Protein AF-A0A940W9A3-F1 (afdb_monomer_lite)

Radius of gyration: 12.63 Å; chains: 1; bounding box: 34×15×32 Å

Foldseek 3Di:
DDQAAAEDEDDPVLDDDDCSHVVNVCVVPVCPCVVVVVDPRYDYDD

Structure (mmCIF, N/CA/C/O backbone):
data_AF-A0A940W9A3-F1
#
_entry.id   AF-A0A940W9A3-F1
#
loop_
_atom_site.group_PDB
_atom_site.id
_atom_site.type_symbol
_atom_site.label_atom_id
_atom_site.label_alt_id
_atom_site.label_comp_id
_atom_site.label_asym_id
_atom_site.label_entity_id
_atom_site.label_seq_id
_atom_site.pdbx_PDB_ins_code
_atom_site.Cartn_x
_atom_site.Cartn_y
_atom_site.Cartn_z
_atom_site.occupancy
_atom_site.B_iso_or_equiv
_atom_site.auth_seq_id
_atom_site.auth_comp_id
_atom_site.auth_asym_id
_atom_site.auth_atom_id
_atom_site.pdbx_PDB_model_num
ATOM 1 N N . MET A 1 1 ? -21.285 -1.807 15.657 1.00 55.00 1 MET A N 1
ATOM 2 C CA . MET A 1 1 ? -19.972 -1.124 15.645 1.00 55.00 1 MET A CA 1
ATOM 3 C C . MET A 1 1 ? -19.490 -1.116 14.202 1.00 55.00 1 MET A C 1
ATOM 5 O O . MET A 1 1 ? -19.388 -2.192 13.627 1.00 55.00 1 MET A O 1
ATOM 9 N N . VAL A 1 2 ? -19.309 0.050 13.576 1.00 64.44 2 VAL A N 1
ATOM 10 C CA . VAL A 1 2 ? -18.784 0.109 12.200 1.00 64.44 2 VAL A CA 1
ATOM 11 C C . VAL A 1 2 ? -17.318 -0.301 12.253 1.00 64.44 2 VAL A C 1
ATOM 13 O O . VAL A 1 2 ? -16.538 0.264 13.016 1.00 64.44 2 VAL A O 1
ATOM 16 N N . ARG A 1 3 ? -16.959 -1.338 11.501 1.00 71.62 3 ARG A N 1
ATOM 17 C CA . ARG A 1 3 ? -15.601 -1.870 11.468 1.00 71.62 3 ARG A CA 1
ATOM 18 C C . ARG A 1 3 ? -14.826 -1.097 10.402 1.00 71.62 3 ARG A C 1
ATOM 20 O O . ARG A 1 3 ? -15.024 -1.329 9.214 1.00 71.62 3 ARG A O 1
ATOM 27 N N . THR A 1 4 ? -14.008 -0.134 10.819 1.00 81.25 4 THR A N 1
ATOM 28 C CA . THR A 1 4 ? -13.187 0.664 9.898 1.00 81.25 4 THR A CA 1
ATOM 29 C C . THR A 1 4 ? -12.040 -0.194 9.372 1.00 81.25 4 THR A C 1
ATOM 31 O O . THR A 1 4 ? -11.272 -0.746 10.160 1.00 81.25 4 THR A O 1
ATOM 34 N N . VAL A 1 5 ? -11.939 -0.325 8.049 1.00 88.94 5 VAL A N 1
ATOM 35 C CA . VAL A 1 5 ? -10.853 -1.049 7.376 1.00 88.94 5 VAL A CA 1
ATOM 36 C C . VAL A 1 5 ? -9.900 -0.034 6.759 1.00 88.94 5 VAL A C 1
ATOM 38 O O . VAL A 1 5 ? -10.328 0.836 6.002 1.00 88.94 5 VAL A O 1
ATOM 41 N N . THR A 1 6 ? -8.610 -0.158 7.058 1.00 89.31 6 THR A N 1
ATOM 42 C CA . THR A 1 6 ? -7.557 0.656 6.445 1.00 89.31 6 THR A CA 1
ATOM 43 C C . THR A 1 6 ? -7.172 0.056 5.097 1.00 89.31 6 THR A C 1
ATOM 45 O O . THR A 1 6 ? -6.735 -1.094 5.022 1.00 89.31 6 THR A O 1
ATOM 48 N N . GLY A 1 7 ? -7.341 0.834 4.028 1.00 87.56 7 GLY A N 1
ATOM 49 C CA . GLY A 1 7 ? -6.919 0.451 2.683 1.00 87.56 7 GLY A CA 1
ATOM 50 C C . GLY A 1 7 ? -5.468 0.838 2.413 1.00 87.56 7 GLY A C 1
ATOM 51 O O . GLY A 1 7 ? -5.079 1.978 2.662 1.00 87.56 7 GLY A O 1
ATOM 52 N N . ILE A 1 8 ? -4.682 -0.096 1.882 1.00 82.31 8 ILE A N 1
ATOM 53 C CA . ILE A 1 8 ? -3.341 0.171 1.356 1.00 82.31 8 ILE A CA 1
ATOM 54 C C . ILE A 1 8 ? -3.434 0.176 -0.167 1.00 82.31 8 ILE A C 1
ATOM 56 O O . ILE A 1 8 ? -3.929 -0.783 -0.759 1.00 82.31 8 ILE A O 1
ATOM 60 N N . PHE A 1 9 ? -2.945 1.250 -0.783 1.00 81.25 9 PHE A N 1
ATOM 61 C CA . PHE A 1 9 ? -2.937 1.439 -2.229 1.00 81.25 9 PHE A CA 1
ATOM 62 C C . PHE A 1 9 ? -1.536 1.825 -2.672 1.00 81.25 9 PHE A C 1
ATOM 64 O O . PHE A 1 9 ? -0.903 2.700 -2.076 1.00 81.25 9 PHE A O 1
ATOM 71 N N . TYR A 1 10 ? -1.062 1.197 -3.738 1.00 72.94 10 TYR A N 1
ATOM 72 C CA . TYR A 1 10 ? 0.154 1.643 -4.395 1.00 72.94 10 TYR A CA 1
ATOM 73 C C . TYR A 1 10 ? -0.159 2.709 -5.436 1.00 72.94 10 TYR A C 1
ATOM 75 O O . TYR A 1 10 ? -1.211 2.703 -6.072 1.00 72.94 10 TYR A O 1
ATOM 83 N N . HIS A 1 11 ? 0.792 3.617 -5.642 1.00 71.31 11 HIS A N 1
ATOM 84 C CA . HIS A 1 11 ? 0.669 4.599 -6.706 1.00 71.31 11 HIS A CA 1
ATOM 85 C C . HIS A 1 11 ? 0.698 3.898 -8.084 1.00 71.31 11 HIS A C 1
ATOM 87 O O . HIS A 1 11 ? 1.548 3.023 -8.289 1.00 71.31 11 HIS A O 1
ATOM 93 N N . PRO A 1 12 ? -0.146 4.292 -9.059 1.00 69.19 12 PRO A N 1
ATOM 94 C CA . PRO A 1 12 ? -0.225 3.648 -10.377 1.00 69.19 12 PRO A CA 1
ATOM 95 C C . PRO A 1 12 ? 1.112 3.554 -11.127 1.00 69.19 12 PRO A C 1
ATOM 97 O O . PRO A 1 12 ? 1.354 2.589 -11.852 1.00 69.19 12 PRO A O 1
ATOM 100 N N . SER A 1 13 ? 2.024 4.508 -10.906 1.00 65.94 13 SER A N 1
ATOM 101 C CA . SER A 1 13 ? 3.381 4.491 -11.482 1.00 65.94 13 SER A CA 1
ATOM 102 C C . SER A 1 13 ? 4.229 3.290 -11.062 1.00 65.94 13 SER A C 1
ATOM 104 O O . SER A 1 13 ? 5.237 3.008 -11.702 1.00 65.94 13 SER A O 1
ATOM 106 N N . PHE A 1 14 ? 3.844 2.558 -10.014 1.00 61.59 14 PHE A N 1
ATOM 107 C CA . PHE A 1 14 ? 4.565 1.358 -9.600 1.00 61.59 14 PHE A CA 1
ATOM 108 C C . PHE A 1 14 ? 4.261 0.140 -10.501 1.00 61.59 14 PHE A C 1
ATOM 110 O O . PHE A 1 14 ? 4.760 -0.957 -10.251 1.00 61.59 14 PHE A O 1
ATOM 117 N N . SER A 1 15 ? 3.430 0.257 -11.535 1.00 55.12 15 SER A N 1
ATOM 118 C CA . SER A 1 15 ? 2.977 -0.902 -12.305 1.00 55.12 15 SER A CA 1
ATOM 119 C C . SER A 1 15 ? 3.903 -1.243 -13.490 1.00 55.12 15 SER A C 1
ATOM 121 O O . SER A 1 15 ? 3.999 -0.516 -14.473 1.00 55.12 15 SER A O 1
ATOM 123 N N . ARG A 1 16 ? 4.506 -2.439 -13.407 1.00 54.34 16 ARG A N 1
ATOM 124 C CA . ARG A 1 16 ? 4.819 -3.371 -14.519 1.00 54.34 16 ARG A CA 1
ATOM 125 C C . ARG A 1 16 ? 6.149 -3.292 -15.292 1.00 54.34 16 ARG A C 1
ATOM 127 O O . ARG A 1 16 ? 6.426 -4.266 -15.982 1.00 54.34 16 ARG A O 1
ATOM 134 N N . ARG A 1 17 ? 6.997 -2.256 -15.202 1.00 51.25 17 ARG A N 1
ATOM 135 C CA . ARG A 1 17 ? 8.236 -2.197 -16.037 1.00 51.25 17 ARG A CA 1
ATOM 136 C C . ARG A 1 17 ? 9.535 -1.718 -15.382 1.00 51.25 17 ARG A C 1
ATOM 138 O O . ARG A 1 17 ? 10.556 -1.657 -16.054 1.00 51.25 17 ARG A O 1
ATOM 145 N N . SER A 1 18 ? 9.520 -1.409 -14.095 1.00 50.31 18 SER A N 1
ATOM 146 C CA . SER A 1 18 ? 10.721 -1.007 -13.352 1.00 50.31 18 SER A CA 1
ATOM 147 C C . SER A 1 18 ? 10.893 -1.901 -12.124 1.00 50.31 18 SER A C 1
ATOM 149 O O . SER A 1 18 ? 9.975 -2.653 -11.804 1.00 50.31 18 SER A O 1
ATOM 151 N N . TYR A 1 19 ? 12.032 -1.800 -11.432 1.00 50.88 19 TYR A N 1
ATOM 152 C CA . TYR A 1 19 ? 12.474 -2.536 -10.223 1.00 50.88 19 TYR A CA 1
ATOM 153 C C . TYR A 1 19 ? 11.431 -2.619 -9.071 1.00 50.88 19 TYR A C 1
ATOM 155 O O . TYR A 1 19 ? 11.640 -3.276 -8.063 1.00 50.88 19 TYR A O 1
ATOM 163 N N . LEU A 1 20 ? 10.275 -1.971 -9.242 1.00 50.47 20 LEU A N 1
ATOM 164 C CA . LEU A 1 20 ? 9.097 -1.902 -8.379 1.00 50.47 20 LEU A CA 1
ATOM 165 C C . LEU A 1 20 ? 7.894 -2.712 -8.916 1.00 50.47 20 LEU A C 1
ATOM 167 O O . LEU A 1 20 ? 6.741 -2.369 -8.632 1.00 50.47 20 LEU A O 1
ATOM 171 N N . THR A 1 21 ? 8.105 -3.754 -9.727 1.00 52.38 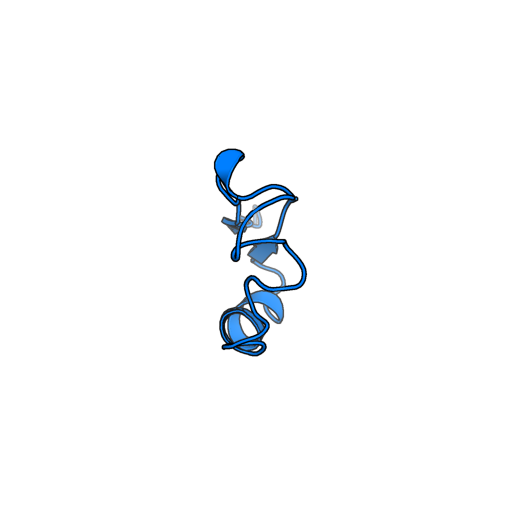21 THR A N 1
ATOM 172 C CA . THR A 1 21 ? 7.013 -4.675 -10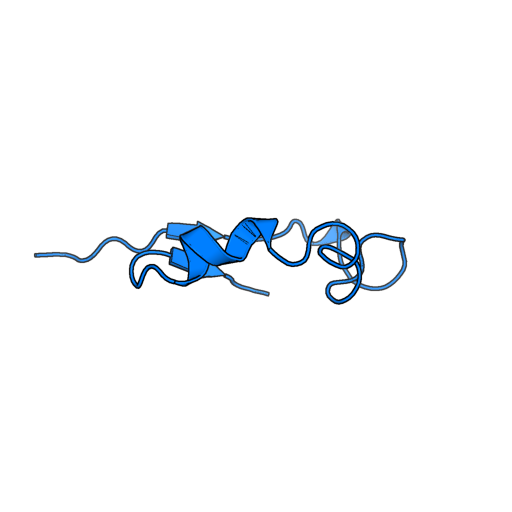.106 1.00 52.38 21 THR A CA 1
ATOM 173 C C . THR A 1 21 ? 6.408 -5.325 -8.858 1.00 52.38 21 THR A C 1
ATOM 175 O O . THR A 1 21 ? 7.104 -5.535 -7.874 1.00 52.38 21 THR A O 1
ATOM 178 N N . VAL A 1 22 ? 5.108 -5.644 -8.868 1.00 51.72 22 VAL A N 1
ATOM 179 C CA . VAL A 1 22 ? 4.381 -6.178 -7.694 1.00 51.72 22 VAL A CA 1
ATOM 180 C C . VAL A 1 22 ? 5.074 -7.408 -7.080 1.00 51.72 22 VAL A C 1
ATOM 182 O O . VAL A 1 22 ? 5.149 -7.503 -5.861 1.00 51.72 22 VAL A O 1
ATOM 185 N N . GLY A 1 23 ? 5.671 -8.281 -7.902 1.00 52.53 23 GLY A N 1
ATOM 186 C CA . GLY A 1 23 ? 6.470 -9.423 -7.434 1.00 52.5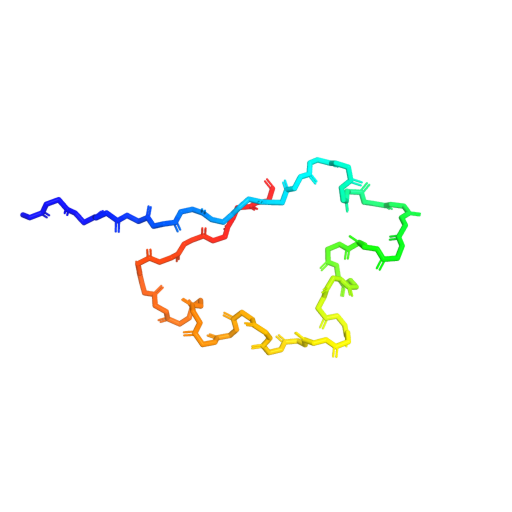3 23 GLY A CA 1
ATOM 187 C C . GLY A 1 23 ? 7.860 -9.067 -6.882 1.00 52.53 23 GLY A C 1
ATOM 188 O O . GLY A 1 23 ? 8.387 -9.814 -6.068 1.00 52.53 23 GLY A O 1
ATOM 189 N N . ALA A 1 24 ? 8.438 -7.925 -7.276 1.00 53.06 24 ALA A N 1
ATOM 190 C CA . ALA A 1 24 ? 9.740 -7.436 -6.808 1.00 53.06 24 ALA A CA 1
ATOM 191 C C . ALA A 1 24 ? 9.651 -6.418 -5.650 1.00 53.06 24 ALA A C 1
ATOM 193 O O . ALA A 1 24 ? 10.619 -6.246 -4.920 1.00 53.06 24 ALA A O 1
ATOM 194 N N . ARG A 1 25 ? 8.491 -5.774 -5.422 1.00 59.47 25 ARG A N 1
ATOM 195 C CA . ARG A 1 25 ? 8.280 -4.730 -4.384 1.00 59.47 25 ARG A CA 1
ATOM 196 C C . ARG A 1 25 ? 8.609 -5.173 -2.963 1.00 59.47 25 ARG A C 1
ATOM 198 O O . ARG A 1 25 ? 8.879 -4.340 -2.106 1.00 59.47 25 ARG A O 1
ATOM 205 N N . LEU A 1 26 ? 8.522 -6.473 -2.733 1.00 56.25 26 LEU A N 1
ATOM 206 C CA . LEU A 1 26 ? 8.807 -7.148 -1.482 1.00 56.25 26 LEU A CA 1
ATOM 207 C C . LEU A 1 26 ? 9.882 -8.226 -1.684 1.00 56.25 26 LEU A C 1
ATOM 209 O O . LEU A 1 26 ? 10.113 -9.000 -0.774 1.00 56.25 26 LEU A O 1
ATOM 213 N N . ALA A 1 27 ? 10.547 -8.312 -2.841 1.00 54.94 27 ALA A N 1
ATOM 214 C CA . ALA A 1 27 ? 11.588 -9.325 -3.045 1.00 54.94 27 ALA A CA 1
ATOM 215 C C . ALA A 1 27 ? 12.760 -9.123 -2.074 1.00 54.94 27 ALA A C 1
ATOM 217 O O . ALA A 1 27 ? 13.270 -10.095 -1.5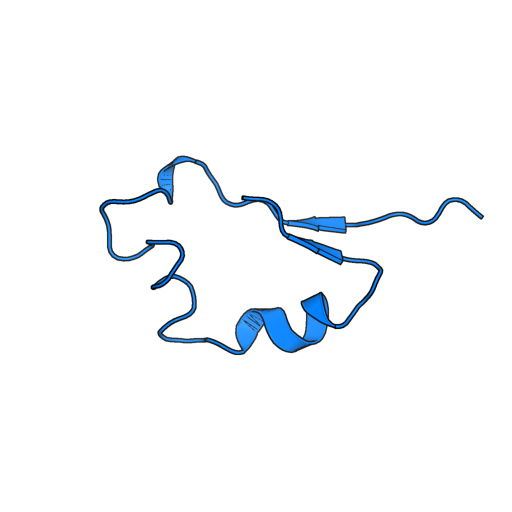25 1.00 54.94 27 ALA A O 1
ATOM 218 N N . ASP A 1 28 ? 13.098 -7.864 -1.787 1.00 59.34 28 ASP A N 1
ATOM 219 C CA . ASP A 1 28 ? 14.121 -7.518 -0.796 1.00 59.34 28 ASP A CA 1
ATOM 220 C C . ASP A 1 28 ? 13.578 -7.536 0.648 1.00 59.34 28 ASP A C 1
ATOM 222 O O . ASP A 1 28 ? 14.339 -7.700 1.599 1.00 59.34 28 ASP A O 1
ATOM 226 N N . PHE A 1 29 ? 12.255 -7.401 0.835 1.00 66.56 29 PHE A N 1
ATOM 227 C CA . PHE A 1 29 ? 11.614 -7.321 2.157 1.00 66.56 29 PHE A CA 1
ATOM 228 C C . PHE A 1 29 ? 10.262 -8.052 2.216 1.00 66.56 29 PHE A C 1
ATOM 230 O O . PHE A 1 29 ? 9.247 -7.426 2.527 1.00 66.56 29 PHE A O 1
ATOM 237 N N . PRO A 1 30 ? 10.212 -9.378 1.985 1.00 64.75 30 PRO A N 1
ATOM 238 C CA . PRO A 1 30 ? 8.961 -10.136 1.827 1.00 64.75 30 PRO A CA 1
ATOM 239 C C . PRO A 1 30 ? 8.031 -10.053 3.036 1.00 64.75 30 PRO A C 1
ATOM 241 O O . PRO A 1 30 ? 6.820 -10.225 2.926 1.00 64.75 30 PRO A O 1
ATOM 244 N N . MET A 1 31 ? 8.600 -9.725 4.192 1.00 72.50 31 MET A N 1
ATOM 245 C CA . MET A 1 31 ? 7.917 -9.692 5.475 1.00 72.50 31 MET A CA 1
ATOM 246 C C . MET A 1 31 ? 7.458 -8.298 5.912 1.00 72.50 31 MET A C 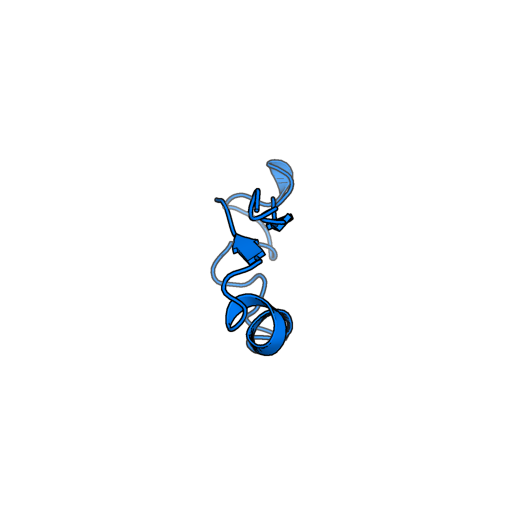1
ATOM 248 O O . MET A 1 31 ? 6.804 -8.188 6.947 1.00 72.50 31 MET A O 1
ATOM 252 N N . ALA A 1 32 ? 7.768 -7.231 5.163 1.00 77.88 32 ALA A N 1
ATOM 253 C CA . ALA A 1 32 ? 7.522 -5.853 5.606 1.00 77.88 32 ALA A CA 1
ATOM 254 C C . ALA A 1 32 ? 6.048 -5.574 5.944 1.00 77.88 32 ALA A C 1
ATOM 256 O O . ALA A 1 32 ? 5.755 -4.779 6.836 1.00 77.88 32 ALA A O 1
ATOM 257 N N . LEU A 1 33 ? 5.122 -6.244 5.251 1.00 77.44 33 LEU A N 1
ATOM 258 C CA . LEU A 1 33 ? 3.684 -6.088 5.471 1.00 77.44 33 LEU A CA 1
ATOM 259 C C . LEU A 1 33 ? 3.047 -7.286 6.188 1.00 77.44 33 LEU A C 1
ATOM 261 O O . LEU A 1 33 ? 1.863 -7.235 6.508 1.00 77.44 33 LEU A O 1
ATOM 265 N N . ASP A 1 34 ? 3.798 -8.350 6.479 1.00 80.25 34 ASP A N 1
ATOM 266 C CA . ASP A 1 34 ? 3.231 -9.606 6.987 1.00 80.25 34 ASP A CA 1
ATOM 267 C C . ASP A 1 34 ? 2.527 -9.404 8.340 1.00 80.25 34 ASP A C 1
ATOM 269 O O . ASP A 1 34 ? 1.388 -9.821 8.544 1.00 80.25 34 ASP A O 1
ATOM 273 N N . GLY A 1 35 ? 3.147 -8.639 9.244 1.00 83.88 35 GLY A N 1
ATOM 274 C CA . GLY A 1 35 ? 2.558 -8.320 10.548 1.00 83.88 35 GLY A CA 1
ATOM 275 C C . GLY A 1 35 ? 1.237 -7.547 10.462 1.00 83.88 35 GLY A C 1
ATOM 276 O O . GLY A 1 35 ? 0.328 -7.799 11.251 1.00 83.88 35 GLY A O 1
ATOM 277 N N . ILE A 1 36 ? 1.102 -6.633 9.496 1.00 84.31 36 ILE A N 1
ATOM 278 C CA . ILE A 1 36 ? -0.104 -5.804 9.355 1.00 84.31 36 ILE A CA 1
ATOM 279 C C . ILE A 1 36 ? -1.196 -6.492 8.532 1.00 84.31 36 ILE A C 1
ATOM 281 O O . ILE A 1 36 ? -2.372 -6.289 8.820 1.00 84.31 36 ILE A O 1
ATOM 285 N N . LEU A 1 37 ? -0.836 -7.332 7.556 1.00 83.44 37 LEU A N 1
ATOM 286 C CA . LEU A 1 37 ? -1.791 -8.070 6.721 1.00 83.44 37 LEU A CA 1
ATOM 287 C C . LEU A 1 37 ? -2.435 -9.251 7.458 1.00 83.44 37 LEU A C 1
ATOM 289 O O . LEU A 1 37 ? -3.515 -9.691 7.076 1.00 83.44 37 LEU A O 1
ATOM 293 N N . ARG A 1 38 ? -1.830 -9.723 8.554 1.00 85.94 38 ARG A N 1
ATOM 294 C CA . ARG A 1 38 ? -2.467 -10.663 9.495 1.00 85.94 38 ARG A CA 1
ATOM 295 C C . ARG A 1 38 ? -3.659 -10.052 10.237 1.00 85.94 38 ARG A C 1
ATOM 297 O O . ARG A 1 38 ? -4.461 -10.786 10.809 1.00 85.94 38 ARG A O 1
ATOM 304 N N . SER A 1 39 ? -3.770 -8.724 10.259 1.00 85.19 39 SER A N 1
ATOM 305 C CA . SER A 1 39 ? -4.901 -8.030 10.861 1.00 85.19 39 SER A CA 1
ATOM 306 C C . SER A 1 39 ? -6.078 -7.995 9.898 1.00 85.19 39 SER A C 1
ATOM 308 O O . SER A 1 39 ? -5.981 -7.512 8.774 1.00 85.19 39 SER A O 1
ATOM 310 N N . ASP A 1 40 ? -7.246 -8.381 10.389 1.00 86.31 40 ASP A N 1
ATOM 311 C CA . ASP A 1 40 ? -8.514 -8.279 9.673 1.00 86.31 40 ASP A CA 1
ATOM 312 C C . ASP A 1 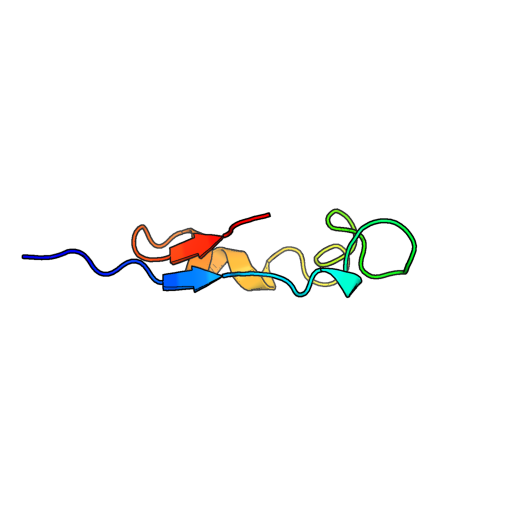40 ? -8.988 -6.817 9.493 1.00 86.31 40 ASP A C 1
ATOM 314 O O . ASP A 1 40 ? -10.070 -6.573 8.947 1.00 86.31 40 ASP A O 1
ATOM 318 N N . ARG A 1 41 ? -8.231 -5.837 10.007 1.00 88.44 41 ARG A N 1
ATOM 319 C CA . ARG A 1 41 ? -8.495 -4.388 9.922 1.00 88.44 41 ARG A CA 1
ATOM 320 C C . ARG A 1 41 ? -7.782 -3.708 8.757 1.00 88.44 41 ARG A C 1
ATOM 322 O O . ARG A 1 41 ? -7.966 -2.509 8.561 1.00 88.44 41 ARG A O 1
ATOM 329 N N . VAL A 1 42 ? -6.966 -4.438 8.004 1.00 86.56 42 VAL A N 1
ATOM 330 C CA . VAL A 1 42 ? -6.169 -3.894 6.904 1.00 86.56 42 VAL A CA 1
ATOM 331 C C . VAL A 1 42 ? -6.457 -4.689 5.641 1.00 86.56 42 VAL A C 1
ATOM 333 O O . VAL A 1 42 ? -6.558 -5.912 5.678 1.00 86.56 42 VAL A O 1
ATOM 336 N N . LYS A 1 43 ? -6.598 -3.996 4.511 1.00 85.50 43 LYS A N 1
ATOM 337 C CA . LYS A 1 43 ? -6.753 -4.635 3.205 1.00 85.50 43 LYS A CA 1
ATOM 338 C C . LYS A 1 43 ? -5.865 -3.955 2.174 1.00 85.50 43 LYS A C 1
ATOM 340 O O . LYS A 1 43 ? -5.917 -2.738 2.008 1.00 85.50 43 LYS A O 1
ATOM 345 N N . LEU A 1 44 ? -5.052 -4.755 1.494 1.00 81.00 44 LEU A N 1
ATOM 346 C CA . LEU A 1 44 ? -4.256 -4.323 0.352 1.00 81.00 44 LEU A CA 1
ATOM 347 C C . LEU A 1 44 ? -5.100 -4.414 -0.924 1.00 81.00 44 LEU A C 1
ATOM 349 O O . LEU A 1 44 ? -5.801 -5.408 -1.125 1.00 81.00 44 LEU A O 1
ATOM 353 N N . TYR A 1 45 ? -5.030 -3.380 -1.757 1.00 76.38 45 TYR A N 1
ATOM 354 C CA . TYR A 1 45 ? -5.687 -3.307 -3.060 1.00 76.38 45 TYR A CA 1
ATOM 355 C C . TYR A 1 45 ? -4.637 -3.153 -4.170 1.00 76.38 45 TYR A C 1
ATOM 357 O O . TYR A 1 45 ? -3.593 -2.528 -3.954 1.00 76.38 45 TYR A O 1
ATOM 365 N N . GLU A 1 46 ? -4.915 -3.740 -5.337 1.00 66.94 46 GLU A N 1
ATOM 366 C CA . GLU A 1 46 ? -4.055 -3.693 -6.533 1.00 66.94 46 GLU A CA 1
ATOM 367 C C . GLU A 1 46 ? -4.382 -2.533 -7.476 1.00 66.94 46 GLU A C 1
ATOM 369 O O . GLU A 1 46 ? -5.581 -2.197 -7.616 1.00 66.94 46 GLU A O 1
#

pLDDT: mean 70.17, std 13.39, range [50.31, 89.31]

Secondary structure (DSSP, 8-state):
-----EEEE--GGGSSSSTT-TTTTTTS-TTTTHHHHTSTTEEEE-

Sequence (46 aa):
MVRTVTGIFYHPSFSRRSYLTVGARLADFPMALDGILRSDRVKLYE